Protein AF-A0A139X7K9-F1 (afdb_monomer_lite)

Sequence (140 aa):
MYLIQQFRYSLGKESIEVICGAVEEDEPLQEAAQREIEEEASIKASDFFDLGVIDLDTSIVRCQVQMFLAKPLTLTEAHQEGTETIKTLHIPLDTAVQMVIEGNLPIVKSSGFSFTLTGLPGRILTIAKLFNQTQYQPYR

InterPro domains:
  IPR000086 NUDIX hydrolase domain [PF00293] (3-48)
  IPR000086 NUDIX hydrolase domain [PS51462] (1-113)
  IPR015797 NUDIX hydrolase-like domain superfamily [SSF55811] (2-103)

Secondary structure (DSSP, 8-state):
-EEEEEEETTTTEEEEE----PPPTT--HHHHHHHHHHHHH-EEEEEEEEEEEEES-SSSEE-EEEEEEEEEEEE------SS--EEEEE--HHHHHHHHHTTS---TTSSS------S--S--EEEE---S--EE----

Organism: NCBI:txid128403

Radius of gyration: 15.03 Å; chains: 1; bounding box: 34×44×29 Å

Structure (mmCIF, N/CA/C/O backbone):
data_AF-A0A139X7K9-F1
#
_entry.id   AF-A0A139X7K9-F1
#
loop_
_atom_site.group_PDB
_atom_site.id
_atom_site.type_symbol
_atom_site.label_atom_id
_atom_site.label_alt_id
_atom_site.label_comp_id
_atom_site.label_asym_id
_atom_site.label_entity_id
_atom_site.label_seq_id
_atom_site.pdbx_PDB_ins_code
_atom_site.Cartn_x
_atom_site.Cartn_y
_atom_site.Cartn_z
_atom_site.occupancy
_atom_site.B_iso_or_equiv
_atom_site.auth_seq_id
_atom_site.auth_comp_id
_atom_site.auth_asym_id
_atom_site.auth_atom_id
_atom_site.pdbx_PDB_model_num
ATOM 1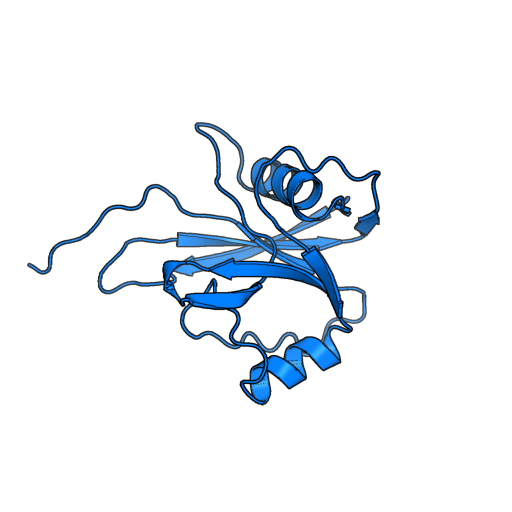 N N . MET A 1 1 ? -0.875 -9.835 4.719 1.00 80.62 1 MET A N 1
ATOM 2 C CA . MET A 1 1 ? -0.819 -8.477 4.157 1.00 80.62 1 MET A CA 1
ATOM 3 C C . MET A 1 1 ? -0.107 -7.591 5.149 1.00 80.62 1 MET A C 1
ATOM 5 O O . MET A 1 1 ? -0.373 -7.719 6.340 1.00 80.62 1 MET A O 1
ATOM 9 N N . TYR A 1 2 ? 0.820 -6.760 4.681 1.00 86.56 2 TYR A N 1
ATOM 10 C CA . TYR A 1 2 ? 1.396 -5.711 5.517 1.00 86.56 2 TYR A CA 1
ATOM 11 C C . TYR A 1 2 ? 0.674 -4.398 5.236 1.00 86.56 2 TYR A C 1
ATOM 13 O O . TYR A 1 2 ? 0.310 -4.108 4.099 1.00 86.56 2 TYR A O 1
ATOM 21 N N . LEU A 1 3 ? 0.409 -3.666 6.304 1.00 87.00 3 LEU A N 1
ATOM 22 C CA . LEU A 1 3 ? -0.252 -2.371 6.324 1.00 87.00 3 LEU A CA 1
ATOM 23 C C . LEU A 1 3 ? 0.563 -1.460 7.234 1.00 87.00 3 LEU A C 1
ATOM 25 O O . LEU A 1 3 ? 1.402 -1.933 8.003 1.00 87.00 3 LEU A O 1
ATOM 29 N N . ILE A 1 4 ? 0.278 -0.171 7.192 1.00 86.12 4 ILE A N 1
ATOM 30 C CA . ILE A 1 4 ? 0.844 0.796 8.124 1.00 86.12 4 ILE A CA 1
ATOM 31 C C . ILE A 1 4 ? -0.266 1.457 8.925 1.00 86.12 4 ILE A C 1
ATOM 33 O O . ILE A 1 4 ? -1.376 1.651 8.437 1.00 86.12 4 ILE A O 1
ATOM 37 N N . GLN A 1 5 ? 0.039 1.779 10.173 1.00 87.31 5 GLN A N 1
ATOM 38 C CA . GLN A 1 5 ? -0.785 2.595 11.041 1.00 87.31 5 GLN A CA 1
ATOM 39 C C . GLN A 1 5 ? -0.056 3.906 11.306 1.00 87.31 5 GLN A C 1
ATOM 41 O O . GLN A 1 5 ? 1.099 3.885 11.737 1.00 87.31 5 GLN A O 1
ATOM 46 N N . GLN A 1 6 ? -0.729 5.021 11.038 1.00 83.94 6 GLN A N 1
ATOM 47 C CA . GLN A 1 6 ? -0.194 6.359 11.270 1.00 83.94 6 GLN A CA 1
ATOM 48 C C . GLN A 1 6 ? -1.298 7.356 11.638 1.00 83.94 6 GLN A C 1
ATOM 50 O O . GLN A 1 6 ? -2.447 7.236 11.194 1.00 83.94 6 GLN A O 1
ATOM 55 N N . PHE A 1 7 ? -0.933 8.385 12.404 1.00 84.81 7 PHE A N 1
ATOM 56 C CA . PHE A 1 7 ? -1.845 9.465 12.758 1.00 84.81 7 PHE A CA 1
ATOM 57 C C . PHE A 1 7 ? -2.026 10.433 11.585 1.00 84.81 7 PHE A C 1
ATOM 59 O O . PHE A 1 7 ? -1.083 11.089 11.142 1.00 84.81 7 PHE A O 1
ATOM 66 N N . ARG A 1 8 ? -3.263 10.587 11.103 1.00 83.19 8 ARG A N 1
ATOM 67 C CA . ARG A 1 8 ? -3.602 11.562 10.059 1.00 83.19 8 ARG A CA 1
ATOM 68 C C . ARG A 1 8 ? -4.144 12.835 10.694 1.00 83.19 8 ARG A C 1
ATOM 70 O O . ARG A 1 8 ? -5.296 12.873 11.122 1.00 83.19 8 ARG A O 1
ATOM 77 N N . TYR A 1 9 ? -3.350 13.907 10.683 1.00 82.12 9 TYR A N 1
ATOM 78 C CA . TYR A 1 9 ? -3.753 15.209 11.236 1.00 82.12 9 TYR A CA 1
ATOM 79 C C . TYR A 1 9 ? -5.050 15.757 10.630 1.00 82.12 9 TYR A C 1
ATOM 81 O O . TYR A 1 9 ? -5.883 16.285 11.360 1.00 82.12 9 TYR A O 1
ATOM 89 N N . SER A 1 10 ? -5.262 15.575 9.323 1.00 78.25 10 SER A N 1
ATOM 90 C CA . SER A 1 10 ? -6.495 15.985 8.636 1.00 78.25 10 SER A CA 1
ATOM 91 C C . SER A 1 10 ? -7.746 15.244 9.123 1.00 78.25 10 SER A C 1
ATOM 93 O O . SER A 1 10 ? -8.847 15.772 9.005 1.00 78.25 10 SER A O 1
ATOM 95 N N . LEU A 1 11 ? -7.587 14.039 9.679 1.00 80.31 11 LEU A N 1
ATOM 96 C CA . LEU A 1 11 ? -8.674 13.241 10.250 1.00 80.31 11 LEU A CA 1
ATOM 97 C C . LEU A 1 11 ? -8.751 13.326 11.779 1.00 80.31 11 LEU A C 1
ATOM 99 O O . LEU A 1 11 ? -9.748 12.896 12.357 1.00 80.31 11 LEU A O 1
ATOM 103 N N . GLY A 1 12 ? -7.696 13.817 12.436 1.00 85.06 12 GLY A N 1
ATOM 104 C CA . GLY A 1 12 ? -7.577 13.845 13.893 1.00 85.06 12 GLY A CA 1
ATOM 105 C C . GLY A 1 12 ? -7.574 12.457 14.547 1.00 85.06 12 GLY A C 1
ATOM 106 O O . GLY A 1 12 ? -7.954 12.340 15.711 1.00 85.06 12 GLY A O 1
ATOM 107 N N . LYS A 1 13 ? -7.203 11.399 13.812 1.00 85.56 13 LYS A N 1
ATOM 108 C CA . LYS A 1 13 ? -7.201 10.012 14.304 1.00 85.56 13 LYS A CA 1
ATOM 109 C C . LYS A 1 13 ? -6.137 9.151 13.626 1.00 85.56 13 LYS A C 1
ATOM 111 O O . LYS A 1 13 ? -5.635 9.488 12.553 1.00 85.56 13 LYS A O 1
ATOM 116 N N . GLU A 1 14 ? -5.860 8.007 14.246 1.00 85.50 14 GLU A N 1
ATOM 117 C CA . GLU A 1 14 ? -5.095 6.919 13.635 1.00 85.50 14 GLU A CA 1
ATOM 118 C C . GLU A 1 14 ? -5.821 6.354 12.411 1.00 85.50 14 GLU A C 1
ATOM 120 O O . GLU A 1 14 ? -7.048 6.199 12.400 1.00 85.50 14 GLU A O 1
ATOM 125 N N . SER A 1 15 ? -5.037 6.017 11.396 1.00 82.44 15 SER A N 1
ATOM 126 C CA . SER A 1 15 ? -5.486 5.472 10.123 1.00 82.44 15 SER A CA 1
ATOM 127 C C . SER A 1 15 ? -4.687 4.214 9.797 1.00 82.44 15 SER A C 1
ATOM 129 O O . SER A 1 15 ? -3.480 4.184 10.028 1.00 82.44 15 SER A O 1
ATOM 131 N N . ILE A 1 16 ? -5.359 3.176 9.288 1.00 85.19 16 ILE A N 1
ATOM 132 C CA . ILE A 1 16 ? -4.715 1.956 8.786 1.00 85.19 16 ILE A CA 1
ATOM 133 C C . ILE A 1 16 ? -4.734 2.014 7.262 1.00 85.19 16 ILE A C 1
ATOM 135 O O . ILE A 1 16 ? -5.795 2.126 6.649 1.00 85.19 16 ILE A O 1
ATOM 139 N N . GLU A 1 17 ? -3.559 1.930 6.651 1.00 82.12 17 GLU A N 1
ATOM 140 C CA . GLU A 1 17 ? -3.358 2.255 5.244 1.00 82.12 17 GLU A CA 1
ATOM 141 C C . GLU A 1 17 ? -2.463 1.226 4.552 1.00 82.12 17 GLU A C 1
ATOM 143 O O . GLU A 1 17 ? -1.673 0.514 5.180 1.00 82.12 17 GLU A O 1
ATOM 148 N N . VAL A 1 18 ? -2.591 1.156 3.229 1.00 85.31 18 VAL A N 1
ATOM 149 C CA . VAL A 1 18 ? -1.591 0.504 2.382 1.00 85.31 18 VAL A CA 1
ATOM 150 C C . VAL A 1 18 ? -0.315 1.350 2.357 1.00 85.31 18 VAL A C 1
ATOM 152 O O . VAL A 1 18 ? -0.387 2.580 2.387 1.00 85.31 18 VAL A O 1
ATOM 155 N N . ILE A 1 19 ? 0.837 0.679 2.296 1.00 84.88 19 ILE A N 1
ATOM 156 C CA . ILE A 1 19 ? 2.154 1.317 2.139 1.00 84.88 19 ILE A CA 1
ATOM 157 C C . ILE A 1 19 ? 2.150 2.130 0.846 1.00 84.88 19 ILE A C 1
ATOM 159 O O . ILE A 1 19 ? 1.709 1.617 -0.191 1.00 84.88 19 ILE A O 1
ATOM 163 N N . CYS A 1 20 ? 2.567 3.393 0.935 1.00 80.50 20 CYS A N 1
ATOM 164 C CA . CYS A 1 20 ? 2.343 4.382 -0.113 1.00 80.50 20 CYS A CA 1
ATOM 165 C C . CYS A 1 20 ? 3.133 5.667 0.183 1.00 80.50 20 CYS A C 1
ATOM 167 O O . CYS A 1 20 ? 2.703 6.428 1.047 1.00 80.50 20 CYS A O 1
ATOM 169 N N . GLY A 1 21 ? 4.186 5.980 -0.578 1.00 77.94 21 GLY A N 1
ATOM 170 C CA . GLY A 1 21 ? 4.903 7.269 -0.464 1.00 77.94 21 GLY A CA 1
ATOM 171 C C . GLY A 1 21 ? 5.223 7.948 -1.802 1.00 77.94 21 GLY A C 1
ATOM 172 O O . GLY A 1 21 ? 4.771 7.495 -2.844 1.00 77.94 21 GLY A O 1
ATOM 173 N N . ALA A 1 22 ? 5.874 9.106 -1.818 1.00 81.06 22 ALA A N 1
ATOM 174 C CA . ALA A 1 22 ? 5.959 9.939 -3.026 1.00 81.06 22 ALA A CA 1
ATOM 175 C C . ALA A 1 22 ? 6.919 9.378 -4.084 1.00 81.06 22 ALA A C 1
ATOM 177 O O . ALA A 1 22 ? 7.897 8.713 -3.760 1.00 81.06 22 ALA A O 1
ATOM 178 N N . VAL A 1 23 ? 6.628 9.628 -5.362 1.00 82.69 23 VAL A N 1
ATOM 179 C CA . VAL A 1 23 ? 7.570 9.351 -6.457 1.00 82.69 23 VAL A CA 1
ATOM 180 C C . VAL A 1 23 ? 8.462 10.577 -6.610 1.00 82.69 23 VAL A C 1
ATOM 182 O O . VAL A 1 23 ? 7.941 11.686 -6.745 1.00 82.69 23 VAL A O 1
ATOM 185 N N . GLU A 1 24 ? 9.774 10.376 -6.562 1.00 82.88 24 GLU A N 1
ATOM 186 C CA . GLU A 1 24 ? 10.740 11.456 -6.773 1.00 82.88 24 GLU A CA 1
ATOM 187 C C . GLU A 1 24 ? 10.842 11.830 -8.261 1.00 82.88 24 GLU A C 1
ATOM 189 O O . GLU A 1 24 ? 10.408 11.089 -9.148 1.00 82.88 24 GLU A O 1
ATOM 194 N N . GLU A 1 25 ? 11.396 13.008 -8.551 1.00 82.38 25 GLU A N 1
ATOM 195 C CA . GLU A 1 25 ? 11.587 13.454 -9.934 1.00 82.38 25 GLU A CA 1
ATOM 196 C C . GLU A 1 25 ? 12.468 12.456 -10.706 1.00 82.38 25 GLU A C 1
ATOM 198 O O . GLU A 1 25 ? 13.506 12.014 -10.216 1.00 82.38 25 GLU A O 1
ATOM 203 N N . ASP A 1 26 ? 12.014 12.071 -11.902 1.00 86.94 26 ASP A N 1
ATOM 204 C CA . ASP A 1 26 ? 12.642 11.069 -12.774 1.00 86.94 26 ASP A CA 1
ATOM 205 C C . ASP A 1 26 ? 12.785 9.643 -12.183 1.00 86.94 26 ASP A C 1
ATOM 207 O O . ASP A 1 26 ? 13.435 8.788 -12.789 1.00 86.94 26 ASP A O 1
ATOM 211 N N . GLU A 1 27 ? 12.136 9.336 -11.052 1.00 88.81 27 GLU A N 1
ATOM 212 C CA . GLU A 1 27 ? 12.148 8.003 -10.433 1.00 88.81 27 GLU A CA 1
ATOM 213 C C . GLU A 1 27 ? 11.132 7.053 -11.110 1.00 88.81 27 GLU A C 1
ATOM 215 O O . GLU A 1 27 ? 9.935 7.360 -11.191 1.00 88.81 27 GLU A O 1
ATOM 220 N N . PRO A 1 28 ? 11.543 5.856 -11.578 1.00 90.94 28 PRO A N 1
ATOM 221 C CA . PRO A 1 28 ? 10.604 4.854 -12.075 1.00 90.94 28 PRO A CA 1
ATOM 222 C C . PRO A 1 28 ? 9.617 4.403 -10.989 1.00 90.94 28 PRO A C 1
ATOM 224 O O . PRO A 1 28 ? 10.005 4.092 -9.866 1.00 90.94 28 PRO A O 1
ATOM 227 N N . LEU A 1 29 ? 8.333 4.263 -11.339 1.00 87.88 29 LEU A N 1
ATOM 228 C CA . LEU A 1 29 ? 7.254 3.948 -10.383 1.00 87.88 29 LEU A CA 1
ATOM 229 C C . LEU A 1 29 ? 7.509 2.685 -9.542 1.00 87.88 29 LEU A C 1
ATOM 231 O O . LEU A 1 29 ? 7.138 2.630 -8.370 1.00 87.88 29 LEU A O 1
ATOM 235 N N . GLN A 1 30 ? 8.131 1.665 -10.134 1.00 89.44 30 GLN A N 1
ATOM 236 C CA . GLN A 1 30 ? 8.471 0.431 -9.427 1.00 89.44 30 GLN A CA 1
ATOM 237 C C . GLN A 1 30 ? 9.626 0.630 -8.435 1.00 89.44 30 GLN A C 1
ATOM 239 O O . GLN A 1 30 ? 9.563 0.102 -7.327 1.00 89.44 30 GLN A O 1
ATOM 244 N N . GLU A 1 31 ? 10.659 1.389 -8.807 1.00 91.50 31 GLU A N 1
ATOM 245 C CA . GLU A 1 31 ? 11.794 1.702 -7.923 1.00 91.50 31 GLU A CA 1
ATOM 246 C C . GLU A 1 31 ? 11.318 2.532 -6.734 1.00 91.50 31 GLU A C 1
ATOM 248 O O . GLU A 1 31 ? 11.603 2.210 -5.581 1.00 91.50 31 GLU A O 1
ATOM 253 N N . ALA A 1 32 ? 10.446 3.496 -7.021 1.00 89.12 32 ALA A N 1
ATOM 254 C CA . ALA A 1 32 ? 9.714 4.251 -6.031 1.00 89.12 32 ALA A CA 1
ATOM 255 C C . ALA A 1 32 ? 8.964 3.299 -5.069 1.00 89.12 32 ALA A C 1
ATOM 257 O O . ALA A 1 32 ? 9.092 3.412 -3.849 1.00 89.12 32 ALA A O 1
ATOM 258 N N . ALA A 1 33 ? 8.178 2.348 -5.588 1.00 88.19 33 ALA A N 1
ATOM 259 C CA . ALA A 1 33 ? 7.421 1.396 -4.767 1.00 88.19 33 ALA A CA 1
ATOM 260 C C . ALA A 1 33 ? 8.328 0.524 -3.889 1.00 88.19 33 ALA A C 1
ATOM 262 O O . ALA A 1 33 ? 7.967 0.229 -2.751 1.00 88.19 33 ALA A O 1
ATOM 263 N N . GLN A 1 34 ? 9.499 0.143 -4.400 1.00 90.38 34 GLN A N 1
ATOM 264 C CA . GLN A 1 34 ? 10.500 -0.618 -3.664 1.00 90.38 34 GLN A CA 1
ATOM 265 C C . GLN A 1 34 ? 11.132 0.188 -2.525 1.00 90.38 34 GLN A C 1
ATOM 267 O O . GLN A 1 34 ? 11.299 -0.355 -1.435 1.00 90.38 34 GLN A O 1
ATOM 272 N N . ARG A 1 35 ? 11.437 1.468 -2.754 1.00 89.88 35 ARG A N 1
ATOM 273 C CA . ARG A 1 35 ? 12.008 2.358 -1.738 1.00 89.88 35 ARG A CA 1
ATOM 274 C C . ARG A 1 35 ? 11.065 2.550 -0.544 1.00 89.88 35 ARG A C 1
ATOM 276 O O . ARG A 1 35 ? 11.457 2.296 0.588 1.00 89.88 35 ARG A O 1
ATOM 283 N N . GLU A 1 36 ? 9.797 2.882 -0.788 1.00 87.31 36 GLU A N 1
ATOM 284 C CA . GLU A 1 36 ? 8.839 3.169 0.303 1.00 87.31 36 GLU A CA 1
ATOM 285 C C . GLU A 1 36 ? 8.554 1.962 1.185 1.00 87.31 36 GLU A C 1
ATOM 287 O O . GLU A 1 36 ? 8.361 2.098 2.386 1.00 87.31 36 GLU A O 1
ATOM 292 N N . ILE A 1 37 ? 8.490 0.759 0.608 1.00 87.69 37 ILE A N 1
ATOM 293 C CA . ILE A 1 37 ? 8.212 -0.438 1.414 1.00 87.69 37 ILE A CA 1
ATOM 294 C C . ILE A 1 37 ? 9.373 -0.768 2.348 1.00 87.69 37 ILE A C 1
ATOM 296 O O . ILE A 1 37 ? 9.155 -1.333 3.423 1.00 87.69 37 ILE A O 1
ATOM 300 N N . GLU A 1 38 ? 10.590 -0.401 1.954 1.00 88.62 38 GLU A N 1
ATOM 301 C CA . GLU A 1 38 ? 11.779 -0.548 2.778 1.00 88.62 38 GLU A CA 1
ATOM 302 C C . GLU A 1 38 ? 11.805 0.535 3.867 1.00 88.62 38 GLU A C 1
ATOM 304 O O . GLU A 1 38 ? 12.001 0.203 5.036 1.00 88.62 38 GLU A O 1
ATOM 309 N N . GLU A 1 39 ? 11.493 1.787 3.523 1.00 86.19 39 GLU A N 1
ATOM 310 C CA . GLU A 1 39 ? 11.461 2.931 4.448 1.00 86.19 39 GLU A CA 1
ATOM 311 C C . GLU A 1 39 ? 10.308 2.844 5.472 1.00 86.19 39 GLU A C 1
ATOM 313 O O . GLU A 1 39 ? 10.541 2.858 6.683 1.00 86.19 39 GLU A O 1
ATOM 318 N N . GLU A 1 40 ? 9.058 2.691 5.019 1.00 83.56 40 GLU A N 1
ATOM 319 C CA . GLU A 1 40 ? 7.862 2.724 5.879 1.00 83.56 40 GLU A CA 1
ATOM 320 C C . GLU A 1 40 ? 7.621 1.403 6.629 1.00 83.56 40 GLU A C 1
ATOM 322 O O . GLU A 1 40 ? 6.989 1.382 7.694 1.00 83.56 40 GLU A O 1
ATOM 327 N N . ALA A 1 41 ? 8.060 0.275 6.059 1.00 85.25 41 ALA A N 1
ATOM 328 C CA . ALA A 1 41 ? 7.712 -1.048 6.572 1.00 85.25 41 ALA A CA 1
ATOM 329 C C . ALA A 1 41 ? 8.886 -2.012 6.755 1.00 85.25 41 ALA A C 1
ATOM 331 O O . ALA A 1 41 ? 8.667 -3.105 7.285 1.00 85.25 41 ALA A O 1
ATOM 332 N N . SER A 1 42 ? 10.108 -1.630 6.365 1.00 89.06 42 SER A N 1
ATOM 333 C CA . SER A 1 42 ? 11.298 -2.485 6.488 1.00 89.06 42 SER A CA 1
ATOM 334 C C . SER A 1 42 ? 11.085 -3.845 5.818 1.00 89.06 42 SER A C 1
ATOM 336 O O . SER A 1 42 ? 11.338 -4.912 6.385 1.00 89.06 42 SER A O 1
ATOM 338 N N . ILE A 1 43 ? 10.529 -3.802 4.605 1.00 87.44 43 ILE A N 1
ATOM 339 C CA . ILE A 1 43 ? 10.234 -4.966 3.772 1.00 87.44 43 ILE A CA 1
ATOM 340 C C . ILE A 1 43 ? 10.888 -4.769 2.408 1.00 87.44 43 ILE A C 1
ATOM 342 O O . ILE A 1 43 ? 10.745 -3.727 1.787 1.00 87.44 43 ILE A O 1
ATOM 346 N N . LYS A 1 44 ? 11.522 -5.822 1.893 1.00 90.75 44 LYS A N 1
ATOM 347 C CA . LYS A 1 44 ? 11.901 -5.965 0.483 1.00 90.75 44 LYS A CA 1
ATOM 348 C C . LYS A 1 44 ? 10.971 -6.935 -0.220 1.00 90.75 44 LYS A C 1
ATOM 350 O O . LYS A 1 44 ? 10.490 -7.891 0.390 1.00 90.75 44 LYS A O 1
ATOM 355 N N . ALA A 1 45 ? 10.779 -6.737 -1.517 1.00 88.81 45 ALA A N 1
ATOM 356 C CA . ALA A 1 45 ? 10.089 -7.680 -2.385 1.00 88.81 45 ALA A CA 1
ATOM 357 C C . ALA A 1 45 ? 10.934 -7.982 -3.623 1.00 88.81 45 ALA A C 1
ATOM 359 O O . ALA A 1 45 ? 11.625 -7.092 -4.113 1.00 88.81 45 ALA A O 1
ATOM 360 N N . SER A 1 46 ? 10.900 -9.224 -4.113 1.00 88.12 46 SER A N 1
ATOM 361 C CA . SER A 1 46 ? 11.629 -9.582 -5.340 1.00 88.12 46 SER A CA 1
ATOM 362 C C . SER A 1 46 ? 10.877 -9.208 -6.610 1.00 88.12 46 SER A C 1
ATOM 364 O O . SER A 1 46 ? 11.517 -8.887 -7.604 1.00 88.12 46 SER A O 1
ATOM 366 N N . ASP A 1 47 ? 9.543 -9.237 -6.579 1.00 87.56 47 ASP A N 1
ATOM 367 C CA . ASP A 1 47 ? 8.711 -8.942 -7.741 1.00 87.56 47 ASP A CA 1
ATOM 368 C C . ASP A 1 47 ? 7.593 -7.962 -7.388 1.00 87.56 47 ASP A C 1
ATOM 370 O O . ASP A 1 47 ? 7.002 -8.019 -6.303 1.00 87.56 47 ASP A O 1
ATOM 374 N N . PHE A 1 48 ? 7.290 -7.094 -8.352 1.00 87.94 48 PHE A N 1
ATOM 375 C CA . PHE A 1 48 ? 6.205 -6.122 -8.319 1.00 87.94 48 PHE A CA 1
ATOM 376 C C . PHE A 1 48 ? 5.331 -6.331 -9.554 1.00 87.94 48 PHE A C 1
ATOM 378 O O . PHE A 1 48 ? 5.794 -6.218 -10.686 1.00 87.94 48 PHE A O 1
ATOM 385 N N . PHE A 1 49 ? 4.061 -6.649 -9.334 1.00 86.31 49 PHE A N 1
ATOM 386 C CA . PHE A 1 49 ? 3.081 -6.843 -10.397 1.00 86.31 49 PHE A CA 1
ATOM 387 C C . PHE A 1 49 ? 2.208 -5.600 -10.499 1.00 86.31 49 PHE A C 1
ATOM 389 O O . PHE A 1 49 ? 1.542 -5.247 -9.529 1.00 86.31 49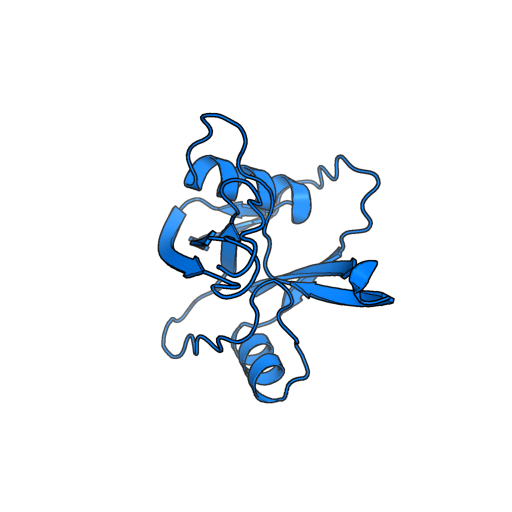 PHE A O 1
ATOM 396 N N . ASP A 1 50 ? 2.205 -4.958 -11.662 1.00 87.75 50 ASP A N 1
ATOM 397 C CA . ASP A 1 50 ? 1.345 -3.814 -11.964 1.00 87.75 50 ASP A CA 1
ATOM 398 C C . ASP A 1 50 ? -0.142 -4.208 -11.843 1.00 87.75 50 ASP A C 1
ATOM 400 O O . ASP A 1 50 ? -0.596 -5.177 -12.458 1.00 87.75 50 ASP A O 1
ATOM 404 N N . LEU A 1 51 ? -0.890 -3.479 -11.009 1.00 84.38 51 LEU A N 1
ATOM 405 C CA . LEU A 1 51 ? -2.335 -3.651 -10.808 1.00 84.38 51 LEU A CA 1
ATOM 406 C C . LEU A 1 51 ? -3.169 -2.539 -11.466 1.00 84.38 51 LEU A C 1
ATOM 408 O O . LEU A 1 51 ? -4.389 -2.498 -11.304 1.00 84.38 51 LEU A O 1
ATOM 412 N N . GLY A 1 52 ? -2.521 -1.645 -12.203 1.00 84.25 52 GLY A N 1
ATOM 413 C CA . GLY A 1 52 ? -3.105 -0.486 -12.848 1.00 84.25 52 GLY A CA 1
ATOM 414 C C . GLY A 1 52 ? -3.140 0.748 -11.956 1.00 84.25 52 GLY A C 1
ATOM 415 O O . GLY A 1 52 ? -2.515 0.829 -10.897 1.00 84.25 52 GLY A O 1
ATOM 416 N N . VAL A 1 53 ? -3.901 1.732 -12.420 1.00 82.38 53 VAL A N 1
ATOM 417 C CA . VAL A 1 53 ? -3.925 3.079 -11.862 1.00 82.38 53 VAL A CA 1
ATOM 418 C C . VAL A 1 53 ? -5.321 3.442 -11.367 1.00 82.38 53 VAL A C 1
ATOM 420 O O . VAL A 1 53 ? -6.312 3.124 -12.023 1.00 82.38 53 VAL A O 1
ATOM 423 N N . ILE A 1 54 ? -5.393 4.136 -10.231 1.00 79.81 54 ILE A N 1
ATOM 424 C CA . ILE A 1 54 ? -6.629 4.653 -9.635 1.00 79.81 54 ILE A CA 1
ATOM 425 C C . ILE A 1 54 ? -6.531 6.171 -9.476 1.00 79.81 54 ILE A C 1
ATOM 427 O O . ILE A 1 54 ? -5.561 6.666 -8.909 1.00 79.81 54 ILE A O 1
ATOM 431 N N . ASP A 1 55 ? -7.561 6.901 -9.897 1.00 79.69 55 ASP A N 1
ATOM 432 C CA . ASP A 1 55 ? -7.769 8.294 -9.495 1.00 79.69 55 ASP A CA 1
ATOM 433 C C . ASP A 1 55 ? -8.591 8.325 -8.198 1.00 79.69 55 ASP A C 1
ATOM 435 O O . ASP A 1 55 ? -9.733 7.865 -8.167 1.00 79.69 55 ASP A O 1
ATOM 439 N N . LEU A 1 56 ? -8.007 8.821 -7.103 1.00 72.56 56 LEU A N 1
ATOM 440 C CA . LEU A 1 56 ? -8.655 8.797 -5.778 1.00 72.56 56 LEU A CA 1
ATOM 441 C C . LEU A 1 56 ? -9.710 9.892 -5.608 1.00 72.56 56 LEU A C 1
ATOM 443 O O . LEU A 1 56 ? -10.570 9.808 -4.727 1.00 72.56 56 LEU A O 1
ATOM 447 N N . ASP A 1 57 ? -9.602 10.933 -6.421 1.00 73.56 57 ASP A N 1
ATOM 448 C CA . ASP A 1 57 ? -10.563 12.010 -6.556 1.00 73.56 57 ASP A CA 1
ATOM 449 C C . ASP A 1 57 ? -10.504 12.477 -8.014 1.00 73.56 57 ASP A C 1
ATOM 451 O O . ASP A 1 57 ? -9.430 12.644 -8.589 1.00 73.56 57 ASP A O 1
ATOM 455 N N . THR A 1 58 ? -11.666 12.632 -8.637 1.00 78.12 58 THR A N 1
ATOM 456 C CA . THR A 1 58 ? -11.800 13.148 -10.008 1.00 78.12 58 THR A CA 1
ATOM 457 C C . THR A 1 58 ? -12.549 14.479 -10.044 1.00 78.12 58 THR A C 1
ATOM 459 O O . THR A 1 58 ? -12.827 15.004 -11.118 1.00 78.12 58 THR A O 1
ATOM 462 N N . SER A 1 59 ? -12.944 14.992 -8.880 1.00 77.69 59 SER A N 1
ATOM 463 C CA . SER A 1 59 ? -13.860 16.118 -8.714 1.00 77.69 59 SER A CA 1
ATOM 464 C C . SER A 1 59 ? -13.177 17.388 -8.211 1.00 77.69 59 SER A C 1
ATOM 466 O O . SER A 1 59 ? -13.606 18.478 -8.577 1.00 77.69 59 SER A O 1
ATOM 468 N N . ILE A 1 60 ? -12.131 17.274 -7.384 1.00 77.88 60 ILE A N 1
ATOM 469 C CA . ILE A 1 60 ? -11.477 18.437 -6.749 1.00 77.88 60 ILE A CA 1
ATOM 470 C C . ILE A 1 60 ? -9.964 18.428 -6.976 1.00 77.88 60 ILE A C 1
ATOM 472 O O . ILE A 1 60 ? -9.355 19.458 -7.281 1.00 77.88 60 ILE A O 1
ATOM 476 N N . VAL A 1 61 ? -9.340 17.263 -6.820 1.00 73.56 61 VAL A N 1
ATOM 477 C CA . VAL A 1 61 ? -7.887 17.116 -6.888 1.00 73.56 61 VAL A CA 1
ATOM 478 C C . VAL A 1 61 ? -7.549 16.063 -7.914 1.00 73.56 61 VAL A C 1
ATOM 480 O O . VAL A 1 61 ? -8.061 14.955 -7.841 1.00 73.56 61 VAL A O 1
ATOM 483 N N . ARG A 1 62 ? -6.623 16.366 -8.824 1.00 75.38 62 ARG A N 1
ATOM 484 C CA . ARG A 1 62 ? -5.993 15.309 -9.610 1.00 75.38 62 ARG A CA 1
ATOM 485 C C . ARG A 1 62 ? -5.056 14.535 -8.692 1.00 75.38 62 ARG A C 1
ATOM 487 O O . ARG A 1 62 ? -3.965 15.020 -8.392 1.00 75.38 62 ARG A O 1
ATOM 494 N N . CYS A 1 63 ? -5.470 13.350 -8.246 1.00 73.31 63 CYS A N 1
ATOM 495 C CA . CYS A 1 63 ? -4.532 12.426 -7.630 1.00 73.31 63 CYS A CA 1
ATOM 496 C C . CYS A 1 63 ? -4.660 10.988 -8.103 1.00 73.31 63 CYS A C 1
ATOM 498 O O . CYS A 1 63 ? -5.564 10.234 -7.752 1.00 73.31 63 CYS A O 1
ATOM 500 N N . GLN A 1 64 ? -3.661 10.649 -8.901 1.00 81.50 64 GLN A N 1
ATOM 501 C CA . GLN A 1 64 ? -3.495 9.382 -9.565 1.00 81.50 64 GLN A CA 1
ATOM 502 C C . GLN A 1 64 ? -2.539 8.512 -8.747 1.00 81.50 64 GLN A C 1
ATOM 504 O O . GLN A 1 64 ? -1.477 8.977 -8.341 1.00 81.50 64 GLN A O 1
ATOM 509 N N . VAL A 1 65 ? -2.892 7.253 -8.516 1.00 80.75 65 VAL A N 1
ATOM 510 C CA . VAL A 1 65 ? -2.083 6.293 -7.765 1.00 80.75 65 VAL A CA 1
ATOM 511 C C . VAL A 1 65 ? -1.899 5.037 -8.594 1.00 80.75 65 VAL A C 1
ATOM 513 O O . VAL A 1 65 ? -2.862 4.333 -8.892 1.00 80.75 65 VAL A O 1
ATOM 516 N N . GLN A 1 66 ? -0.653 4.749 -8.954 1.00 87.00 66 GLN A N 1
ATOM 517 C CA . GLN A 1 66 ? -0.272 3.465 -9.527 1.00 87.00 66 GLN A CA 1
ATOM 518 C C . GLN A 1 66 ? -0.282 2.396 -8.421 1.00 87.00 66 GLN A C 1
ATOM 520 O O . GLN A 1 66 ? 0.088 2.653 -7.280 1.00 87.00 66 GLN A O 1
ATOM 525 N N . MET A 1 67 ? -0.739 1.185 -8.713 1.00 85.44 67 MET A N 1
ATOM 526 C CA . MET A 1 67 ? -0.769 0.094 -7.739 1.00 85.44 67 MET A CA 1
ATOM 527 C C . MET A 1 67 ? 0.147 -1.046 -8.155 1.00 85.44 67 MET A C 1
ATOM 529 O O . MET A 1 67 ? 0.253 -1.379 -9.335 1.00 85.44 67 MET A O 1
ATOM 533 N N . PHE A 1 68 ? 0.759 -1.678 -7.157 1.00 85.38 68 PHE A N 1
ATOM 534 C CA . PHE A 1 68 ? 1.601 -2.849 -7.325 1.00 85.38 68 PHE A CA 1
ATOM 535 C C . PHE A 1 68 ? 1.261 -3.927 -6.295 1.00 85.38 68 PHE A C 1
ATOM 537 O O . PHE A 1 68 ? 1.050 -3.660 -5.115 1.00 85.38 68 PHE A O 1
ATOM 544 N N . LEU A 1 69 ? 1.268 -5.183 -6.720 1.00 86.38 69 LEU A N 1
ATOM 545 C CA . LEU A 1 69 ? 1.339 -6.325 -5.816 1.00 86.38 69 LEU A CA 1
ATOM 546 C C . LEU A 1 69 ? 2.804 -6.720 -5.644 1.00 86.38 69 LEU A C 1
ATOM 548 O O . LEU A 1 69 ? 3.432 -7.135 -6.611 1.00 86.38 69 LEU A O 1
ATOM 552 N N . ALA A 1 70 ? 3.322 -6.660 -4.422 1.00 87.12 70 ALA A N 1
ATOM 553 C CA . ALA A 1 70 ? 4.675 -7.115 -4.110 1.00 87.12 70 ALA A CA 1
ATOM 554 C C . ALA A 1 70 ? 4.686 -8.526 -3.517 1.00 87.12 70 ALA A C 1
ATOM 556 O O . ALA A 1 70 ? 3.963 -8.809 -2.556 1.00 87.12 70 ALA A O 1
ATOM 557 N N . LYS A 1 71 ? 5.517 -9.414 -4.072 1.00 82.12 71 LYS A N 1
ATOM 558 C CA . LYS A 1 71 ? 5.778 -10.765 -3.539 1.00 82.12 71 LYS A CA 1
ATOM 559 C C . LYS A 1 71 ? 6.937 -11.444 -4.288 1.00 82.12 71 LYS A C 1
ATOM 561 O O . LYS A 1 71 ? 7.111 -11.140 -5.456 1.00 82.12 71 LYS A O 1
ATOM 566 N N . PRO A 1 72 ? 7.598 -12.459 -3.699 1.00 90.44 72 PRO A N 1
ATOM 567 C CA . PRO A 1 72 ? 7.703 -12.748 -2.267 1.00 90.44 72 PRO A CA 1
ATOM 568 C C . PRO A 1 72 ? 8.336 -11.598 -1.471 1.00 90.44 72 PRO A C 1
ATOM 570 O O . PRO A 1 72 ? 9.041 -10.764 -2.026 1.00 90.44 72 PRO A O 1
ATOM 573 N N . LEU A 1 73 ? 8.050 -11.567 -0.165 1.00 87.06 73 LEU A N 1
ATOM 574 C CA . LEU A 1 73 ? 8.490 -10.519 0.761 1.00 87.06 73 LEU A CA 1
ATOM 575 C C . LEU A 1 73 ? 9.570 -11.038 1.713 1.00 87.06 73 LEU A C 1
ATOM 577 O O . LEU A 1 73 ? 9.452 -12.155 2.226 1.00 87.06 73 LEU A O 1
ATOM 581 N N . THR A 1 74 ? 10.532 -10.178 2.026 1.00 86.12 74 THR A N 1
ATOM 582 C CA . THR A 1 74 ? 11.603 -10.407 2.999 1.00 86.12 74 THR A CA 1
ATOM 583 C C . THR A 1 74 ? 11.653 -9.228 3.962 1.00 86.12 74 THR A C 1
ATOM 585 O O . THR A 1 74 ? 11.754 -8.088 3.523 1.00 86.12 74 THR A O 1
ATOM 588 N N . LEU A 1 75 ? 11.585 -9.489 5.269 1.00 86.06 75 LEU A N 1
ATOM 589 C CA . LEU A 1 75 ? 11.767 -8.447 6.284 1.00 86.06 75 LEU A CA 1
ATOM 590 C C . LEU A 1 75 ? 13.240 -8.038 6.348 1.00 86.06 75 LEU A C 1
ATOM 592 O O . LEU A 1 75 ? 14.121 -8.899 6.317 1.00 86.06 75 LEU A O 1
ATOM 596 N N . THR A 1 76 ? 13.491 -6.741 6.451 1.00 84.12 76 THR A N 1
ATOM 597 C CA . THR A 1 76 ? 14.821 -6.155 6.616 1.00 84.12 76 THR A CA 1
ATOM 598 C C . THR A 1 76 ? 14.976 -5.551 8.006 1.00 84.12 76 THR A C 1
ATOM 600 O O . THR A 1 76 ? 14.027 -5.481 8.788 1.00 84.12 76 THR A O 1
ATOM 603 N N . GLU A 1 77 ? 16.199 -5.139 8.335 1.00 75.75 77 GLU A N 1
ATOM 604 C CA . GLU A 1 77 ? 16.439 -4.329 9.527 1.00 75.75 77 GLU A CA 1
ATOM 605 C C . GLU A 1 77 ? 15.727 -2.979 9.390 1.00 75.75 77 GLU A C 1
ATOM 607 O O . GLU A 1 77 ? 15.585 -2.452 8.283 1.00 75.75 77 GLU A O 1
ATOM 612 N N . ALA A 1 78 ? 15.231 -2.453 10.511 1.00 64.69 78 ALA A N 1
ATOM 613 C CA . ALA A 1 78 ? 14.433 -1.239 10.501 1.00 64.69 78 ALA A CA 1
ATOM 614 C C . ALA A 1 78 ? 15.306 -0.015 10.228 1.00 64.69 78 ALA A C 1
ATOM 616 O O . ALA A 1 78 ? 16.165 0.329 11.039 1.00 64.69 78 ALA A O 1
ATOM 617 N N . HIS A 1 79 ? 15.047 0.651 9.106 1.00 60.25 79 HIS A N 1
ATOM 618 C CA . HIS A 1 79 ? 15.690 1.902 8.718 1.00 60.25 79 HIS A CA 1
ATOM 619 C C . HIS A 1 79 ? 14.628 3.009 8.684 1.00 60.25 79 HIS A C 1
ATOM 621 O O . HIS A 1 79 ? 14.362 3.609 7.650 1.00 60.25 79 HIS A O 1
ATOM 627 N N . GLN A 1 80 ? 13.949 3.225 9.819 1.00 56.00 80 GLN A N 1
ATOM 628 C CA . GLN A 1 80 ? 13.003 4.336 9.950 1.00 56.00 80 GLN A CA 1
ATOM 629 C C . GLN A 1 80 ? 13.793 5.648 10.006 1.00 56.00 80 GLN A C 1
ATOM 631 O O . GLN A 1 80 ? 14.152 6.134 11.080 1.00 56.00 80 GLN A O 1
ATOM 636 N N . GLU A 1 81 ? 14.106 6.206 8.842 1.00 50.69 81 GLU A N 1
ATOM 637 C CA . GLU A 1 81 ? 14.614 7.567 8.721 1.00 50.69 81 GLU A CA 1
ATOM 638 C C . GLU A 1 81 ? 13.423 8.529 8.733 1.00 50.69 81 GLU A C 1
ATOM 640 O O . GLU A 1 81 ? 12.812 8.810 7.710 1.00 50.69 81 GLU A O 1
ATOM 645 N N . GLY A 1 82 ? 13.041 9.021 9.914 1.00 52.28 82 GLY A N 1
ATOM 646 C CA . GLY A 1 82 ? 11.992 10.033 9.998 1.00 52.28 82 GLY A CA 1
ATOM 647 C C . GLY A 1 82 ? 11.488 10.320 11.406 1.00 52.28 82 GLY A C 1
ATOM 648 O O . GLY A 1 82 ? 11.560 9.497 12.312 1.00 52.28 82 GLY A O 1
ATOM 649 N N . THR A 1 83 ? 10.934 11.518 11.586 1.00 51.91 83 THR A N 1
ATOM 650 C CA . THR A 1 83 ? 10.149 11.905 12.772 1.00 51.91 83 THR A CA 1
ATOM 651 C C . THR A 1 83 ? 8.719 11.354 12.737 1.00 51.91 83 THR A C 1
ATOM 653 O O . THR A 1 83 ? 7.912 11.676 13.609 1.00 51.91 83 THR A O 1
ATOM 656 N N . GLU A 1 84 ? 8.369 10.593 11.700 1.00 59.06 84 GLU A N 1
ATOM 657 C CA . GLU A 1 84 ? 7.024 10.076 11.477 1.00 59.06 84 GLU A CA 1
ATOM 658 C C . GLU A 1 84 ? 6.779 8.814 12.313 1.00 59.06 84 GLU A C 1
ATOM 660 O O . GLU A 1 84 ? 7.470 7.805 12.191 1.00 59.06 84 GLU A O 1
ATOM 665 N N . THR A 1 85 ? 5.764 8.860 13.178 1.00 71.19 85 THR A N 1
ATOM 666 C CA . THR A 1 85 ? 5.345 7.712 13.991 1.00 71.19 85 THR A CA 1
ATOM 667 C C . THR A 1 85 ? 4.515 6.756 13.133 1.00 71.19 85 THR A C 1
ATOM 669 O O . THR A 1 85 ? 3.284 6.785 13.174 1.00 71.19 85 THR A O 1
ATOM 672 N N . ILE A 1 86 ? 5.183 5.922 12.336 1.00 81.44 86 ILE A N 1
ATOM 673 C CA . ILE A 1 86 ? 4.545 4.888 11.511 1.00 81.44 86 ILE A CA 1
ATOM 674 C C . ILE A 1 86 ? 4.776 3.513 12.141 1.00 81.44 86 ILE A C 1
ATOM 676 O O . ILE A 1 86 ? 5.898 3.131 12.478 1.00 81.44 86 ILE A O 1
ATOM 680 N N . LYS A 1 87 ? 3.695 2.742 12.289 1.00 87.38 87 LYS A N 1
ATOM 681 C CA . LYS A 1 87 ? 3.727 1.372 12.805 1.00 87.38 87 LYS A CA 1
ATOM 682 C C . LYS A 1 87 ? 3.305 0.378 11.732 1.00 87.38 87 LYS A C 1
ATOM 684 O O . LYS A 1 87 ? 2.162 0.388 11.285 1.00 87.38 87 LYS A O 1
ATOM 689 N N . THR A 1 88 ? 4.183 -0.557 11.391 1.00 87.06 88 THR A N 1
ATOM 690 C CA . THR A 1 88 ? 3.846 -1.667 10.493 1.00 87.06 88 THR A CA 1
ATOM 691 C C . THR A 1 88 ? 2.921 -2.679 11.181 1.00 87.06 88 THR A C 1
ATOM 693 O O . THR A 1 88 ? 3.164 -3.122 12.307 1.00 87.06 88 THR A O 1
ATOM 696 N N . LEU A 1 89 ? 1.857 -3.077 10.489 1.00 86.38 89 LEU A N 1
ATOM 697 C CA . LEU A 1 89 ? 0.902 -4.103 10.895 1.00 86.38 89 LEU A CA 1
ATOM 698 C C . LEU A 1 89 ? 0.968 -5.281 9.923 1.00 86.38 89 LEU A C 1
ATOM 700 O O . LEU A 1 89 ? 1.009 -5.091 8.712 1.00 86.38 89 LEU A O 1
ATOM 704 N N . HIS A 1 90 ? 0.909 -6.506 10.442 1.00 87.62 90 HIS A N 1
ATOM 705 C CA . HIS A 1 90 ? 0.758 -7.709 9.627 1.00 87.62 90 HIS A CA 1
ATOM 706 C C . HIS A 1 90 ? -0.590 -8.370 9.924 1.00 87.62 90 HIS A C 1
ATOM 708 O O . HIS A 1 90 ? -0.802 -8.899 11.015 1.00 87.62 90 HIS A O 1
ATOM 714 N N . ILE A 1 91 ? -1.495 -8.336 8.944 1.00 82.69 91 ILE A N 1
ATOM 715 C CA . ILE A 1 91 ? -2.864 -8.859 9.047 1.00 82.69 91 ILE A CA 1
ATOM 716 C C . ILE A 1 91 ? -3.070 -9.931 7.964 1.00 82.69 91 ILE A C 1
ATOM 718 O O . ILE A 1 91 ? -2.664 -9.723 6.812 1.00 82.69 91 ILE A O 1
ATOM 722 N N . PRO A 1 92 ? -3.670 -11.092 8.279 1.00 83.69 92 PRO A N 1
ATOM 723 C CA . PRO A 1 92 ? -4.104 -12.047 7.262 1.00 83.69 92 PRO A CA 1
ATOM 724 C C . PRO A 1 92 ? -4.996 -11.375 6.205 1.00 83.69 92 PRO A C 1
ATOM 726 O O . PRO A 1 92 ? -5.794 -10.499 6.527 1.00 83.69 92 PRO A O 1
ATOM 729 N N . LEU A 1 93 ? -4.826 -11.727 4.926 1.00 80.50 93 LEU A N 1
ATOM 730 C CA . LEU A 1 93 ? -5.526 -11.040 3.829 1.00 80.50 93 LEU A CA 1
ATOM 731 C C . LEU A 1 93 ? -7.051 -11.153 3.958 1.00 80.50 93 LEU A C 1
ATOM 733 O O . LEU A 1 93 ? -7.753 -10.170 3.774 1.00 80.50 93 LEU A O 1
ATOM 737 N N . ASP A 1 94 ? -7.542 -12.344 4.283 1.00 80.12 94 ASP A N 1
ATOM 738 C CA . ASP A 1 94 ? -8.952 -12.628 4.548 1.00 80.12 94 ASP A CA 1
ATOM 739 C C . ASP A 1 94 ? -9.514 -11.742 5.664 1.00 80.12 94 ASP A C 1
ATOM 741 O O . ASP A 1 94 ? -10.577 -11.148 5.510 1.00 80.12 94 ASP A O 1
ATOM 745 N N . THR A 1 95 ? -8.753 -11.576 6.746 1.00 82.25 95 THR A N 1
ATOM 746 C CA . THR A 1 95 ? -9.108 -10.679 7.847 1.00 82.25 95 THR A CA 1
ATOM 747 C C . THR A 1 95 ? -9.136 -9.227 7.375 1.00 82.25 95 THR A C 1
ATOM 749 O O . THR A 1 95 ? -10.101 -8.524 7.646 1.00 82.25 95 THR A O 1
ATOM 752 N N . ALA A 1 96 ? -8.130 -8.774 6.621 1.00 80.31 96 ALA A N 1
ATOM 753 C CA . ALA A 1 96 ? -8.094 -7.410 6.094 1.00 80.31 96 ALA A CA 1
ATOM 754 C C . ALA A 1 96 ? -9.284 -7.121 5.160 1.00 80.31 96 ALA A C 1
ATOM 756 O O . ALA A 1 96 ? -9.933 -6.086 5.297 1.00 80.31 96 ALA A O 1
ATOM 757 N N . VAL A 1 97 ? -9.618 -8.055 4.264 1.00 79.38 97 VAL A N 1
ATOM 758 C CA . VAL A 1 97 ? -10.795 -7.963 3.384 1.00 79.38 97 VAL A CA 1
ATOM 759 C C . VAL A 1 97 ? -12.082 -7.902 4.207 1.00 79.38 97 VAL A C 1
ATOM 761 O O . VAL A 1 97 ? -12.929 -7.050 3.946 1.00 79.38 97 VAL A O 1
ATOM 764 N N . GLN A 1 98 ? -12.216 -8.742 5.234 1.00 78.38 98 GLN A N 1
ATOM 765 C CA . GLN A 1 98 ? -13.385 -8.723 6.111 1.00 78.38 98 GLN A CA 1
ATOM 766 C C . GLN A 1 98 ? -13.523 -7.386 6.849 1.00 78.38 98 GLN A C 1
ATOM 768 O O . GLN A 1 98 ? -14.608 -6.811 6.879 1.00 78.38 98 GLN A O 1
ATOM 773 N N . MET A 1 99 ? -12.423 -6.838 7.375 1.00 77.69 99 MET A N 1
ATOM 774 C CA . MET A 1 99 ? -12.449 -5.540 8.051 1.00 77.69 99 MET A CA 1
ATOM 775 C C . MET A 1 99 ? -12.867 -4.399 7.106 1.00 77.69 99 MET A C 1
ATOM 777 O O . MET A 1 99 ? -13.533 -3.465 7.550 1.00 77.69 99 MET A O 1
ATOM 781 N N . VAL A 1 100 ? -12.517 -4.465 5.815 1.00 76.81 100 VAL A N 1
ATOM 782 C CA . VAL A 1 100 ? -12.992 -3.509 4.795 1.00 76.81 100 VAL A CA 1
ATOM 783 C C . VAL A 1 100 ? -14.493 -3.657 4.563 1.00 76.81 100 VAL A C 1
ATOM 785 O O . VAL A 1 100 ? -15.210 -2.658 4.559 1.00 76.81 100 VAL A O 1
ATOM 788 N N . ILE A 1 101 ? -14.979 -4.892 4.401 1.00 76.50 101 ILE A N 1
ATOM 789 C CA . ILE A 1 101 ? -16.404 -5.187 4.177 1.00 76.50 101 ILE A CA 1
ATOM 790 C C . ILE A 1 101 ? -17.260 -4.691 5.348 1.00 76.50 101 ILE A C 1
ATOM 792 O O . ILE A 1 101 ? -18.340 -4.143 5.141 1.00 76.50 101 ILE A O 1
ATOM 796 N N . GLU A 1 102 ? -16.769 -4.846 6.575 1.00 79.62 102 GLU A N 1
ATOM 797 C CA . GLU A 1 102 ? -17.456 -4.410 7.793 1.00 79.62 102 GLU A CA 1
ATOM 798 C C . GLU A 1 102 ? -17.333 -2.902 8.067 1.00 79.62 102 GLU A C 1
ATOM 800 O O . GLU A 1 102 ? -17.950 -2.398 9.003 1.00 79.62 102 GLU A O 1
ATOM 805 N N . GLY A 1 103 ? -16.530 -2.167 7.288 1.00 72.75 103 GLY A N 1
ATOM 806 C CA . GLY A 1 103 ? -16.246 -0.747 7.522 1.00 72.75 103 GLY A CA 1
ATOM 807 C C . GLY A 1 103 ? -15.318 -0.475 8.715 1.00 72.75 103 GLY A C 1
ATOM 808 O O . GLY A 1 103 ? -15.123 0.678 9.097 1.00 72.75 103 GLY A O 1
ATOM 809 N N . ASN A 1 104 ? -14.719 -1.522 9.285 1.00 65.75 104 ASN A N 1
ATOM 810 C CA . ASN A 1 104 ? -13.774 -1.464 10.404 1.00 65.75 104 ASN A CA 1
ATOM 811 C C . ASN A 1 104 ? -12.355 -1.069 9.967 1.00 65.75 104 ASN A C 1
ATOM 813 O O . ASN A 1 104 ? -11.527 -0.697 10.798 1.00 65.75 104 ASN A O 1
ATOM 817 N N . LEU A 1 105 ? -12.075 -1.131 8.665 1.00 65.12 105 LEU A N 1
ATOM 818 C CA . LEU A 1 105 ? -10.846 -0.641 8.058 1.00 65.12 105 LEU A CA 1
ATOM 819 C C . LEU A 1 105 ? -11.218 0.392 6.991 1.00 65.12 105 LEU A C 1
ATOM 821 O O . LEU A 1 105 ? -11.448 0.034 5.833 1.00 65.12 105 LEU A O 1
ATOM 825 N N . PRO A 1 106 ? -11.318 1.683 7.358 1.00 55.66 106 PRO A N 1
ATOM 826 C CA . PRO A 1 106 ? -11.347 2.727 6.355 1.00 55.66 106 PRO A CA 1
ATOM 827 C C . PRO A 1 106 ? -9.952 2.719 5.727 1.00 55.66 106 PRO A C 1
ATOM 829 O O . PRO A 1 106 ? -9.011 3.184 6.357 1.00 55.66 106 PRO A O 1
ATOM 832 N N . ILE A 1 107 ? -9.773 2.126 4.542 1.00 54.34 107 ILE A N 1
ATOM 833 C CA . ILE A 1 107 ? -8.501 2.226 3.808 1.00 54.34 107 ILE A CA 1
ATOM 834 C C . ILE A 1 107 ? -8.354 3.694 3.399 1.00 54.34 107 ILE A C 1
ATOM 836 O O . ILE A 1 107 ? -8.754 4.097 2.308 1.00 54.34 107 ILE A O 1
ATOM 840 N N . VAL A 1 108 ? -7.822 4.533 4.288 1.00 47.62 108 VAL A N 1
ATOM 841 C CA . VAL A 1 108 ? -7.644 5.961 4.019 1.00 47.62 108 VAL A CA 1
ATOM 842 C C . VAL A 1 108 ? -6.328 6.171 3.285 1.00 47.62 108 VAL A C 1
ATOM 844 O O . VAL A 1 108 ? -5.398 6.768 3.795 1.00 47.62 108 VAL A O 1
ATOM 847 N N . LYS A 1 109 ? -6.281 5.701 2.045 1.00 49.69 109 LYS A N 1
ATOM 848 C CA . LYS A 1 109 ? -5.596 6.420 0.960 1.00 49.69 109 LYS A CA 1
ATOM 849 C C . LYS A 1 109 ? -6.373 6.373 -0.349 1.00 49.69 109 LYS A C 1
ATOM 851 O O . LYS A 1 109 ? -5.959 7.012 -1.295 1.00 49.69 109 LYS A O 1
ATOM 856 N N . SER A 1 110 ? -7.513 5.686 -0.409 1.00 36.69 110 SER A N 1
ATOM 857 C CA . SER A 1 110 ? -8.402 5.687 -1.565 1.00 36.69 110 SER A CA 1
ATOM 858 C C . SER A 1 110 ? -9.812 5.948 -1.070 1.00 36.69 110 SER A C 1
ATOM 860 O O . SER A 1 110 ? -10.385 5.156 -0.322 1.00 36.69 110 SER A O 1
ATOM 862 N N . SER A 1 111 ? -10.373 7.087 -1.456 1.00 28.84 111 SER A N 1
ATOM 863 C CA . SER A 1 111 ? -11.803 7.331 -1.355 1.00 28.84 111 SER A CA 1
ATOM 864 C C . SER A 1 111 ? -12.520 6.236 -2.153 1.00 28.84 111 SER A C 1
ATOM 866 O O . SER A 1 111 ? -12.574 6.276 -3.374 1.00 28.84 111 SER A O 1
ATOM 868 N N . GLY A 1 112 ? -13.036 5.229 -1.450 1.00 29.55 112 GLY A N 1
ATOM 869 C CA . GLY A 1 112 ? -14.097 4.343 -1.917 1.00 29.55 112 GLY A CA 1
ATOM 870 C C . GLY A 1 112 ? -13.801 3.484 -3.146 1.00 29.55 112 GLY A C 1
ATOM 871 O O . GLY A 1 112 ? -14.454 3.665 -4.162 1.00 29.55 112 GLY A O 1
ATO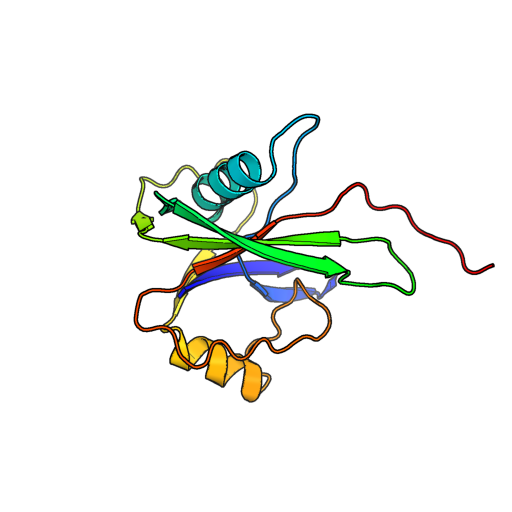M 872 N N . PHE A 1 113 ? -12.958 2.456 -3.028 1.00 33.59 113 PHE A N 1
ATOM 873 C CA . PHE A 1 113 ? -13.071 1.274 -3.894 1.00 33.59 113 PHE A CA 1
ATOM 874 C C . PHE A 1 113 ? -12.678 -0.001 -3.130 1.00 33.59 113 PHE A C 1
ATOM 876 O O . PHE A 1 113 ? -11.521 -0.210 -2.775 1.00 33.59 113 PHE A O 1
ATOM 883 N N . SER A 1 114 ? -13.660 -0.868 -2.859 1.00 30.27 114 SER A N 1
ATOM 884 C CA . SER A 1 114 ? -13.430 -2.208 -2.303 1.00 30.27 114 SER A CA 1
ATOM 885 C C . SER A 1 114 ? -12.986 -3.139 -3.433 1.00 30.27 114 SER A C 1
ATOM 887 O O . SER A 1 114 ? -13.815 -3.690 -4.159 1.00 30.27 114 SER A O 1
ATOM 889 N N . PHE A 1 115 ? -11.674 -3.295 -3.632 1.00 36.09 115 PHE A N 1
ATOM 890 C CA . PHE A 1 115 ? -11.160 -4.341 -4.515 1.00 36.09 115 PHE A CA 1
ATOM 891 C C . PHE A 1 115 ? -11.204 -5.668 -3.756 1.00 36.09 115 PHE A C 1
ATOM 893 O O . PHE A 1 115 ? -10.390 -5.945 -2.875 1.00 36.09 115 PHE A O 1
ATOM 900 N N . THR A 1 116 ? -12.192 -6.498 -4.073 1.00 29.16 116 THR A N 1
ATOM 901 C CA . THR A 1 116 ? -12.307 -7.833 -3.489 1.00 29.16 116 THR A CA 1
ATOM 902 C C . THR A 1 116 ? -11.282 -8.749 -4.167 1.00 29.16 116 THR A C 1
ATOM 904 O O . THR A 1 116 ? -11.563 -9.345 -5.204 1.00 29.16 116 THR A O 1
ATOM 907 N N . LEU A 1 117 ? -10.077 -8.862 -3.591 1.00 36.03 117 LEU A N 1
ATOM 908 C CA . LEU A 1 117 ? -9.045 -9.852 -3.950 1.00 36.03 117 LEU A CA 1
ATOM 909 C C . LEU A 1 117 ? -9.506 -11.273 -3.560 1.00 36.03 117 LEU A C 1
ATOM 911 O O . LEU A 1 117 ? -8.905 -11.943 -2.724 1.00 36.03 117 LEU A O 1
ATOM 915 N N . THR A 1 118 ? -10.608 -11.745 -4.138 1.00 30.03 118 THR A N 1
ATOM 916 C CA . THR A 1 118 ? -11.042 -13.140 -4.002 1.00 30.03 118 THR A CA 1
ATOM 917 C C . THR A 1 118 ? -10.354 -13.969 -5.080 1.00 30.03 118 THR A C 1
ATOM 919 O O . THR A 1 118 ? -10.637 -13.816 -6.262 1.00 30.03 118 THR A O 1
ATOM 922 N N . GLY A 1 119 ? -9.414 -14.837 -4.685 1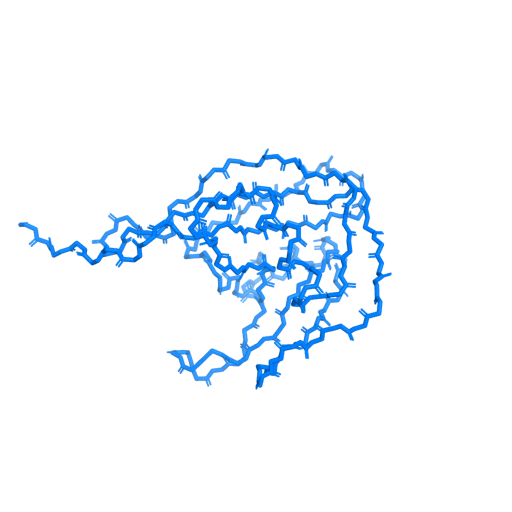.00 29.56 119 GLY A N 1
ATOM 923 C CA . GLY A 1 119 ? -8.917 -15.903 -5.569 1.00 29.56 119 GLY A CA 1
ATOM 924 C C . GLY A 1 119 ? -7.405 -16.126 -5.658 1.00 29.56 119 GLY A C 1
ATOM 925 O O . GLY A 1 119 ? -6.994 -17.004 -6.410 1.00 29.56 119 GLY A O 1
ATOM 926 N N . LEU A 1 120 ? -6.561 -15.404 -4.916 1.00 36.16 120 LEU A N 1
ATOM 927 C CA . LEU A 1 120 ? -5.105 -15.605 -4.973 1.00 36.16 120 LEU A CA 1
ATOM 928 C C . LEU A 1 120 ? -4.573 -16.281 -3.691 1.00 36.16 120 LEU A C 1
ATOM 930 O O . LEU A 1 120 ? -4.562 -15.649 -2.635 1.00 36.16 120 LEU A O 1
ATOM 934 N N . PRO A 1 121 ? -4.108 -17.547 -3.744 1.00 26.42 121 PRO A N 1
ATOM 935 C CA . PRO A 1 121 ? -3.438 -18.184 -2.613 1.00 26.42 121 PRO A CA 1
ATOM 936 C C . PRO A 1 121 ? -2.023 -17.607 -2.434 1.00 26.42 121 PRO A C 1
ATOM 938 O O . PRO A 1 121 ? -1.200 -17.653 -3.347 1.00 26.42 121 PRO A O 1
ATOM 941 N N . GLY A 1 122 ? -1.726 -17.066 -1.249 1.00 32.44 122 GLY A N 1
ATOM 942 C CA . GLY A 1 122 ? -0.393 -16.573 -0.879 1.00 32.44 122 GLY A CA 1
ATOM 943 C C . GLY A 1 122 ? -0.424 -15.300 -0.031 1.00 32.44 122 GLY A C 1
ATOM 944 O O . GLY A 1 122 ? -1.444 -14.628 0.078 1.00 32.44 122 GLY A O 1
ATOM 945 N N . ARG A 1 123 ? 0.704 -14.959 0.603 1.00 30.47 123 ARG A N 1
ATOM 946 C CA . ARG A 1 123 ? 0.880 -13.692 1.332 1.00 30.47 123 ARG A CA 1
ATOM 947 C C . ARG A 1 123 ? 0.844 -12.537 0.322 1.00 30.47 123 ARG A C 1
ATOM 949 O O . ARG A 1 123 ? 1.811 -12.335 -0.400 1.00 30.47 123 ARG A O 1
ATOM 956 N N . ILE A 1 124 ? -0.276 -11.8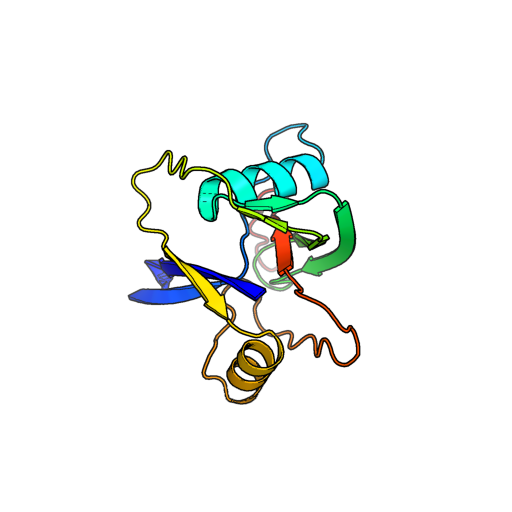23 0.244 1.00 36.84 124 ILE A N 1
ATOM 957 C CA . ILE A 1 124 ? -0.459 -10.665 -0.645 1.00 36.84 124 ILE A CA 1
ATOM 958 C C . ILE A 1 124 ? -0.076 -9.392 0.106 1.00 36.84 124 ILE A C 1
ATOM 960 O O . ILE A 1 124 ? -0.535 -9.177 1.233 1.00 36.84 124 ILE A O 1
ATOM 964 N N . LEU A 1 125 ? 0.751 -8.562 -0.525 1.00 36.94 125 LEU A N 1
ATOM 965 C CA . LEU A 1 125 ? 0.962 -7.166 -0.169 1.00 36.94 125 LEU A CA 1
ATOM 966 C C . LEU A 1 125 ? 0.449 -6.306 -1.318 1.00 36.94 125 LEU A C 1
ATOM 968 O O . LEU A 1 125 ? 1.049 -6.295 -2.389 1.00 36.94 125 LEU A O 1
ATOM 972 N N . THR A 1 126 ? -0.666 -5.616 -1.105 1.00 41.12 126 THR A N 1
ATOM 973 C CA . THR A 1 126 ? -1.098 -4.556 -2.017 1.00 41.12 126 THR A CA 1
ATOM 974 C C . THR A 1 126 ? -0.351 -3.294 -1.621 1.00 41.12 126 THR A C 1
ATOM 976 O O . THR A 1 126 ? -0.564 -2.769 -0.529 1.00 41.12 126 THR A O 1
ATOM 979 N N . ILE A 1 127 ? 0.544 -2.848 -2.491 1.00 44.34 127 ILE A N 1
ATOM 980 C CA . ILE A 1 127 ? 1.194 -1.545 -2.428 1.00 44.34 127 ILE A CA 1
ATOM 981 C C . ILE A 1 127 ? 0.415 -0.636 -3.370 1.00 44.34 127 ILE A C 1
ATOM 983 O O . ILE A 1 127 ? 0.114 -1.005 -4.504 1.00 44.34 127 ILE A O 1
ATOM 987 N N . ALA A 1 128 ? 0.086 0.560 -2.917 1.00 36.28 128 ALA A N 1
ATOM 988 C CA . ALA A 1 128 ? -0.404 1.612 -3.794 1.00 36.28 128 ALA A CA 1
ATOM 989 C C . ALA A 1 128 ? 0.642 2.730 -3.736 1.00 36.28 128 ALA A C 1
ATOM 991 O O . ALA A 1 128 ? 0.957 3.171 -2.646 1.00 36.28 128 ALA A O 1
ATOM 992 N N . LYS A 1 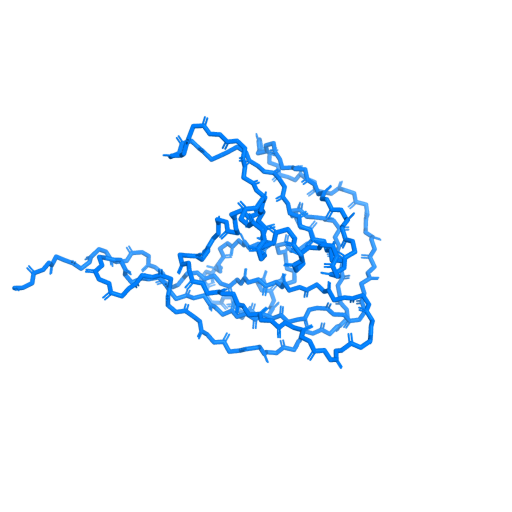129 ? 1.233 3.176 -4.846 1.00 38.91 129 LYS A N 1
ATOM 993 C CA . LYS A 1 129 ? 2.206 4.288 -4.885 1.00 38.91 129 LYS A CA 1
ATOM 994 C C . LYS A 1 129 ? 2.151 5.012 -6.240 1.00 38.91 129 LYS A C 1
ATOM 996 O O . LYS A 1 129 ? 2.226 4.338 -7.249 1.00 38.91 129 LYS A O 1
ATOM 1001 N N . LEU A 1 130 ? 2.156 6.336 -6.421 1.00 38.56 130 LEU A N 1
ATOM 1002 C CA . LEU A 1 130 ? 1.671 7.519 -5.698 1.00 38.56 130 LEU A CA 1
ATOM 1003 C C . LEU A 1 130 ? 1.588 8.665 -6.738 1.00 38.56 130 LEU A C 1
ATOM 1005 O O . LEU A 1 130 ? 1.869 8.474 -7.920 1.00 38.56 130 LEU A O 1
ATOM 1009 N N . PHE A 1 131 ? 1.162 9.826 -6.261 1.00 33.97 131 PHE A N 1
ATOM 1010 C CA . PHE A 1 131 ? 0.630 10.997 -6.940 1.00 33.97 131 PHE A CA 1
ATOM 1011 C C . PHE A 1 131 ? 1.616 11.672 -7.894 1.00 33.97 131 PHE A C 1
ATOM 1013 O O . PHE A 1 131 ? 2.704 12.081 -7.499 1.00 33.97 131 PHE A O 1
ATOM 1020 N N . ASN A 1 132 ? 1.157 11.931 -9.116 1.00 27.59 132 ASN A N 1
ATOM 1021 C CA . ASN A 1 132 ? 1.794 12.891 -10.007 1.00 27.59 132 ASN A CA 1
ATOM 1022 C C . ASN A 1 132 ? 1.252 14.290 -9.663 1.00 27.59 132 ASN A C 1
ATOM 1024 O O . ASN A 1 132 ? 0.106 14.571 -9.997 1.00 27.59 132 ASN A O 1
ATOM 1028 N N . GLN A 1 133 ? 2.032 15.093 -8.925 1.00 34.72 133 GLN A N 1
ATOM 1029 C CA . GLN A 1 133 ? 1.797 16.502 -8.548 1.00 34.72 133 GLN A CA 1
ATOM 1030 C C . GLN A 1 133 ? 0.337 16.901 -8.252 1.00 34.72 133 GLN A C 1
ATOM 1032 O O . GLN A 1 133 ? -0.481 17.077 -9.153 1.00 34.72 133 GLN A O 1
ATOM 1037 N N . THR A 1 134 ? 0.027 17.169 -6.981 1.00 36.16 134 THR A N 1
ATOM 1038 C CA . THR A 1 134 ? -1.265 17.706 -6.529 1.00 36.16 134 THR A CA 1
ATOM 1039 C C . THR A 1 134 ? -1.583 19.025 -7.241 1.00 36.16 134 THR A C 1
ATOM 1041 O O . THR A 1 134 ? -1.165 20.101 -6.819 1.00 36.16 134 THR A O 1
ATOM 1044 N N . GLN A 1 135 ? -2.331 18.961 -8.341 1.00 39.59 135 GLN A N 1
ATOM 1045 C CA . GLN A 1 135 ? -2.875 20.141 -8.999 1.00 39.59 135 GLN A CA 1
ATOM 1046 C C . GLN A 1 135 ? -4.343 20.267 -8.613 1.00 39.59 135 GLN A C 1
ATOM 1048 O O . GLN A 1 135 ? -5.186 19.455 -9.001 1.00 39.59 135 GLN A O 1
ATOM 1053 N N . TYR A 1 136 ? -4.630 21.293 -7.814 1.00 43.16 136 TYR A N 1
ATOM 1054 C CA . TYR A 1 136 ? -5.990 21.732 -7.537 1.00 43.16 136 TYR A CA 1
ATOM 1055 C C . TYR A 1 136 ? -6.640 22.163 -8.854 1.00 43.16 136 TYR A C 1
ATOM 1057 O O . TYR A 1 136 ? -6.136 23.071 -9.521 1.00 43.16 136 TYR A O 1
ATOM 1065 N N . GLN A 1 137 ? -7.743 21.520 -9.236 1.00 48.38 137 GLN A N 1
ATOM 1066 C CA . GLN A 1 137 ? -8.550 21.982 -10.359 1.00 48.38 137 GLN A CA 1
ATOM 1067 C C . GLN A 1 137 ? -9.724 22.801 -9.814 1.00 48.38 137 GLN A C 1
ATOM 1069 O O . GLN A 1 137 ? -10.643 22.229 -9.230 1.00 48.38 137 GLN A O 1
ATOM 1074 N N . PRO A 1 138 ? -9.735 24.138 -9.977 1.00 39.25 138 PRO A N 1
ATOM 1075 C CA . PRO A 1 138 ? -10.937 24.902 -9.687 1.00 39.25 138 PRO A CA 1
ATOM 1076 C C . PRO A 1 138 ? -12.049 24.489 -10.661 1.00 39.25 138 PRO A C 1
ATOM 1078 O O . PRO A 1 138 ? -11.806 24.346 -11.862 1.00 39.25 138 PRO A O 1
ATOM 1081 N N . TYR A 1 139 ? -13.268 24.326 -10.142 1.00 50.62 139 TYR A N 1
ATOM 1082 C CA . TYR A 1 139 ? -14.468 24.131 -10.956 1.00 50.62 139 TYR A CA 1
ATOM 1083 C C . TYR A 1 139 ? -14.582 25.262 -11.994 1.00 50.62 139 TYR A C 1
ATOM 1085 O O . TYR A 1 139 ? -14.470 26.438 -11.639 1.00 50.62 139 TYR A O 1
ATOM 1093 N N . ARG A 1 140 ? -14.764 24.893 -13.270 1.00 47.91 140 ARG A N 1
ATOM 1094 C CA . ARG A 1 140 ? -15.108 25.824 -14.356 1.00 47.91 140 ARG A CA 1
ATOM 1095 C C . ARG A 1 140 ? -16.599 26.116 -14.373 1.00 47.91 140 ARG A C 1
ATOM 1097 O O . ARG A 1 140 ? -17.374 25.159 -14.158 1.00 47.91 140 ARG A O 1
#

Foldseek 3Di:
DKWKWFQDPVVRGIATAAQEDAADVPRDQVNVLQVRCCQQPQKGFPDWDWPAKDQQDPDWKRWIKTKIKGDDMDHHPHPHPDPTPMDMDDDDPVRVLVCVVVVVHPNPPHDDDSPPPPDDPDRIRMHIYTGDDTDTDDDD

pLDDT: mean 70.51, std 20.58, range [26.42, 91.5]